Protein AF-A0A249NPF1-F1 (afdb_monomer_lite)

pLDDT: mean 78.49, std 17.05, range [42.94, 97.81]

Sequence (46 aa):
MSQQRRRPRAIAIARADESRAQGELIAFAATLALFAIVALAIFSSL

Radius of gyration: 21.35 Å; chains: 1; bounding box: 42×10×64 Å

Structure (mmCIF, N/CA/C/O backbone):
data_AF-A0A249NPF1-F1
#
_entry.id   AF-A0A249NPF1-F1
#
loop_
_atom_site.group_PDB
_atom_site.id
_atom_site.type_symbol
_atom_site.label_atom_id
_atom_site.label_alt_id
_atom_site.label_comp_id
_atom_site.label_asym_id
_atom_site.label_entity_id
_atom_site.label_seq_id
_atom_site.pdbx_PDB_ins_code
_atom_site.Cartn_x
_atom_site.Cartn_y
_atom_site.Cartn_z
_atom_site.occupancy
_atom_site.B_iso_or_equiv
_atom_site.auth_seq_id
_atom_site.auth_comp_id
_atom_site.auth_asym_id
_atom_site.auth_atom_id
_atom_site.pdbx_PDB_model_nu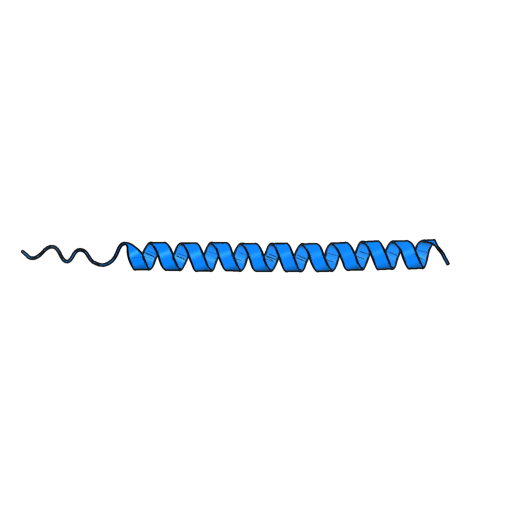m
ATOM 1 N N . MET A 1 1 ? -26.989 -5.840 45.112 1.00 42.94 1 MET A N 1
ATOM 2 C CA . MET A 1 1 ? -26.508 -6.334 43.803 1.00 42.94 1 MET A CA 1
ATOM 3 C C . MET A 1 1 ? -26.245 -5.147 42.886 1.00 42.94 1 MET A C 1
ATOM 5 O O . MET A 1 1 ? -27.137 -4.702 42.178 1.00 42.94 1 MET A O 1
ATOM 9 N N . SER A 1 2 ? -25.047 -4.568 42.951 1.00 50.03 2 SER A N 1
ATOM 10 C CA . SER A 1 2 ? -24.638 -3.473 42.070 1.00 50.03 2 SER A CA 1
ATOM 11 C C . SER A 1 2 ? -24.161 -4.058 40.742 1.00 50.03 2 SER A C 1
ATOM 13 O O . SER A 1 2 ? -23.076 -4.627 40.653 1.00 50.03 2 SER A O 1
ATOM 15 N N . GLN A 1 3 ? -24.981 -3.943 39.695 1.00 55.16 3 GLN A N 1
ATOM 16 C CA . GLN A 1 3 ? -24.522 -4.228 38.340 1.00 55.16 3 GLN A CA 1
ATOM 17 C C . GLN A 1 3 ? -23.449 -3.206 37.958 1.00 55.16 3 GLN A C 1
ATOM 19 O O . GLN A 1 3 ? -23.725 -2.060 37.601 1.00 55.16 3 GLN A O 1
ATOM 24 N N . GLN A 1 4 ? -22.197 -3.636 38.054 1.00 54.78 4 GLN A N 1
ATOM 25 C CA . GLN A 1 4 ? -21.037 -2.922 37.559 1.00 54.78 4 GLN A CA 1
ATOM 26 C C . GLN A 1 4 ? -21.128 -2.858 36.027 1.00 54.78 4 GLN A C 1
ATOM 28 O O . GLN A 1 4 ? -20.652 -3.747 35.327 1.00 54.78 4 GLN A O 1
ATOM 33 N N . ARG A 1 5 ? -21.754 -1.797 35.493 1.00 57.97 5 ARG A N 1
ATOM 34 C CA . ARG A 1 5 ? -21.726 -1.426 34.064 1.00 57.97 5 ARG A CA 1
ATOM 35 C C . ARG A 1 5 ? -20.289 -1.069 33.655 1.00 57.97 5 ARG A C 1
ATOM 37 O O . ARG A 1 5 ? -19.914 0.096 33.529 1.00 57.97 5 ARG A O 1
ATOM 44 N N . ARG A 1 6 ? -19.433 -2.080 33.499 1.00 58.34 6 ARG A N 1
ATOM 45 C CA . ARG A 1 6 ? -18.018 -1.927 33.147 1.00 58.34 6 ARG A CA 1
ATOM 46 C C . ARG A 1 6 ? -17.882 -1.747 31.624 1.00 58.34 6 ARG A C 1
ATOM 48 O O . ARG A 1 6 ? -17.705 -2.692 30.878 1.00 58.34 6 ARG A O 1
ATOM 55 N N . ARG A 1 7 ? -17.923 -0.473 31.216 1.00 60.25 7 ARG A N 1
ATOM 56 C CA . ARG A 1 7 ? -17.178 0.143 30.093 1.00 60.25 7 ARG A CA 1
ATOM 57 C C . ARG A 1 7 ? -17.506 -0.274 28.639 1.00 60.25 7 ARG A C 1
ATOM 59 O O . ARG A 1 7 ? -16.711 -0.968 28.012 1.00 60.25 7 ARG A O 1
ATOM 66 N N . PRO A 1 8 ? -18.508 0.368 28.007 1.00 61.56 8 PRO A N 1
ATOM 67 C 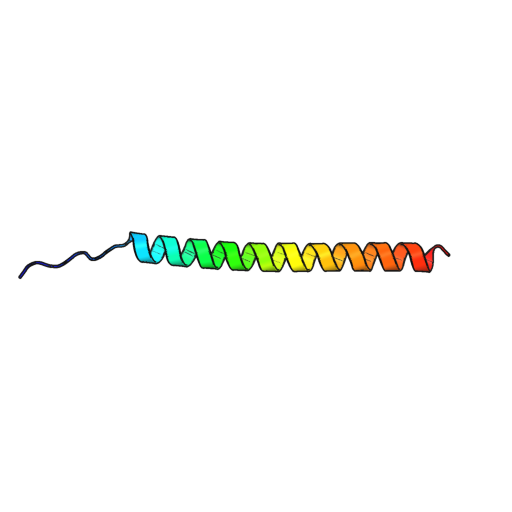CA . PRO A 1 8 ? -18.623 0.415 26.540 1.00 61.56 8 PRO A CA 1
ATOM 68 C C . PRO A 1 8 ? -17.422 1.093 25.839 1.00 61.56 8 PRO A C 1
ATOM 70 O O . PRO A 1 8 ? -17.147 0.814 24.677 1.00 61.56 8 PRO A O 1
ATOM 73 N N . ARG A 1 9 ? -16.653 1.944 26.540 1.00 57.56 9 ARG A N 1
ATOM 74 C CA . ARG A 1 9 ? -15.477 2.633 25.968 1.00 57.56 9 ARG A CA 1
ATOM 75 C C . ARG A 1 9 ? -14.292 1.710 25.669 1.00 57.56 9 ARG A C 1
ATOM 77 O O . ARG A 1 9 ? -13.560 1.985 24.732 1.00 57.56 9 ARG A O 1
ATOM 84 N N . ALA A 1 10 ? -14.100 0.631 26.432 1.00 61.78 10 ALA A N 1
ATOM 85 C CA . ALA A 1 10 ? -12.970 -0.278 26.208 1.00 61.78 10 ALA A CA 1
ATOM 86 C C . ALA A 1 10 ? -13.097 -1.019 24.865 1.00 61.78 10 ALA A C 1
ATOM 88 O O . ALA A 1 10 ? -12.118 -1.170 24.146 1.00 61.78 10 ALA A O 1
ATOM 89 N N . ILE A 1 11 ? -14.326 -1.392 24.495 1.00 61.81 11 ILE A N 1
ATOM 90 C CA . ILE A 1 11 ? -14.632 -2.026 23.207 1.00 61.81 11 ILE A CA 1
ATOM 91 C C . ILE A 1 11 ? -14.470 -1.020 22.059 1.00 61.81 11 ILE A C 1
ATOM 93 O O . ILE A 1 11 ? -13.957 -1.375 21.004 1.00 61.81 11 ILE A O 1
ATOM 97 N N . ALA A 1 12 ? -14.872 0.239 22.259 1.00 63.12 12 ALA A N 1
ATOM 98 C CA . ALA A 1 12 ? -14.706 1.286 21.250 1.00 63.12 12 ALA A CA 1
ATOM 99 C C . ALA A 1 12 ? -13.225 1.597 20.952 1.00 63.12 12 ALA A C 1
ATOM 101 O O . ALA A 1 12 ? -12.874 1.785 19.793 1.00 63.12 12 ALA A O 1
ATOM 102 N N . ILE A 1 13 ? -12.361 1.602 21.974 1.00 62.66 13 ILE A N 1
ATOM 103 C CA . ILE A 1 13 ? -10.910 1.805 21.813 1.00 62.66 13 ILE A CA 1
ATOM 104 C C . ILE A 1 13 ? -10.278 0.615 21.081 1.00 62.66 13 ILE A C 1
ATOM 106 O O . ILE A 1 13 ? -9.568 0.824 20.106 1.00 62.66 13 ILE A O 1
ATOM 110 N N . ALA A 1 14 ? -10.617 -0.621 21.468 1.00 66.06 14 ALA A N 1
ATOM 111 C CA . ALA A 1 14 ? -10.106 -1.819 20.799 1.00 66.06 14 ALA A CA 1
ATOM 112 C C . ALA A 1 14 ? -10.443 -1.848 19.294 1.00 66.06 14 ALA A C 1
ATOM 114 O O . ALA A 1 14 ? -9.587 -2.162 18.475 1.00 66.06 14 ALA A O 1
ATOM 115 N N . ARG A 1 15 ? -11.664 -1.445 18.909 1.00 61.94 15 ARG A N 1
ATOM 116 C CA . ARG A 1 15 ? -12.040 -1.342 17.487 1.00 61.94 15 ARG A CA 1
ATOM 117 C C . ARG A 1 15 ? -11.326 -0.209 16.748 1.00 61.94 15 ARG A C 1
ATOM 119 O O . ARG A 1 15 ? -11.080 -0.337 15.554 1.00 61.94 15 ARG A O 1
ATOM 126 N N . ALA A 1 16 ? -11.028 0.899 17.425 1.00 67.75 16 ALA A N 1
ATOM 127 C CA . ALA A 1 16 ? -10.285 2.005 16.828 1.00 67.75 16 ALA A CA 1
ATOM 128 C C . ALA A 1 16 ? -8.822 1.618 16.563 1.00 67.75 16 ALA A C 1
ATOM 130 O O . ALA A 1 16 ? -8.305 1.929 15.493 1.00 67.75 16 ALA A O 1
ATOM 131 N N . ASP A 1 17 ? -8.190 0.892 17.488 1.00 65.88 17 ASP A N 1
ATOM 132 C CA . ASP A 1 17 ? -6.835 0.363 17.304 1.00 65.88 17 ASP A CA 1
ATOM 133 C C . ASP A 1 17 ? -6.777 -0.673 16.176 1.00 65.88 17 ASP A C 1
ATOM 135 O O . ASP A 1 17 ? -5.881 -0.618 15.338 1.00 6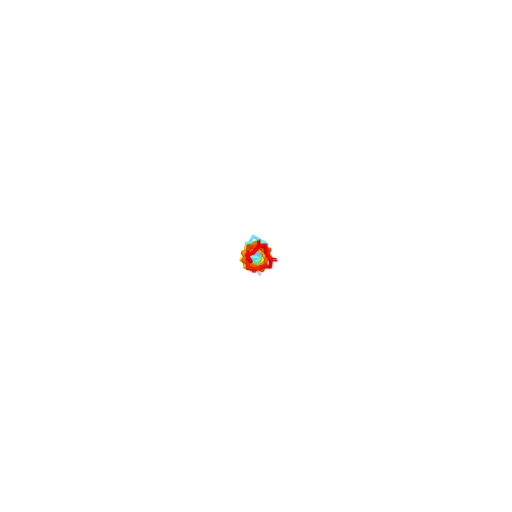5.88 17 ASP A O 1
ATOM 139 N N . GLU A 1 18 ? -7.764 -1.565 16.080 1.00 67.81 18 GLU A N 1
ATOM 140 C CA . GLU A 1 18 ? -7.827 -2.555 14.999 1.00 67.81 18 GLU A CA 1
ATOM 141 C C . GLU A 1 18 ? -8.086 -1.904 13.630 1.00 67.81 18 GLU A C 1
ATOM 143 O O . GLU A 1 18 ? -7.428 -2.232 12.641 1.00 67.81 18 GLU A O 1
ATOM 148 N N . SER A 1 19 ? -8.965 -0.898 13.577 1.00 67.50 19 SER A N 1
ATOM 149 C CA . SER A 1 19 ? -9.184 -0.092 12.371 1.00 67.50 19 SER A CA 1
ATOM 150 C C . SER A 1 19 ? -7.939 0.701 11.965 1.00 67.50 19 SER A C 1
ATOM 152 O O . SER A 1 19 ? -7.693 0.881 10.772 1.00 67.50 19 SER A O 1
ATOM 154 N N . ARG A 1 20 ? -7.153 1.184 12.934 1.00 70.81 20 ARG A N 1
ATOM 155 C CA . ARG A 1 20 ? -5.900 1.901 12.683 1.00 70.81 20 ARG A CA 1
ATOM 156 C C . ARG A 1 20 ? -4.816 0.957 12.168 1.00 70.81 20 ARG A C 1
ATOM 158 O O . ARG A 1 20 ? -4.190 1.272 11.162 1.00 70.81 20 ARG A O 1
ATOM 165 N N . ALA A 1 21 ? -4.661 -0.211 12.788 1.00 74.81 21 ALA A N 1
ATOM 166 C CA . ALA A 1 21 ? -3.731 -1.245 12.343 1.00 74.81 21 ALA A CA 1
ATOM 167 C C . ALA A 1 21 ? -4.048 -1.712 10.912 1.00 74.81 21 ALA A C 1
ATOM 169 O O . ALA A 1 21 ? -3.150 -1.869 10.087 1.00 74.81 21 ALA A O 1
ATOM 170 N N . GLN A 1 22 ? -5.333 -1.862 10.575 1.00 78.94 22 GLN A N 1
ATOM 171 C CA . GLN A 1 22 ? -5.751 -2.187 9.213 1.00 78.94 22 GLN A CA 1
ATOM 172 C C . GLN A 1 22 ? -5.421 -1.057 8.222 1.00 78.94 22 GLN A C 1
ATOM 174 O O . GLN A 1 22 ? -4.918 -1.327 7.132 1.00 78.94 22 GLN A O 1
ATOM 179 N N . GLY A 1 23 ? -5.645 0.204 8.604 1.00 83.44 23 GLY A N 1
ATOM 180 C CA . GLY A 1 23 ? -5.271 1.363 7.790 1.00 83.44 23 GLY A CA 1
ATOM 181 C C . GLY A 1 23 ? -3.762 1.467 7.543 1.00 83.44 23 GLY A C 1
ATOM 182 O O . GLY A 1 23 ? -3.342 1.748 6.422 1.00 83.44 23 GLY A O 1
ATOM 183 N N . GLU A 1 24 ? -2.945 1.180 8.557 1.00 85.38 24 GLU A N 1
ATOM 184 C CA . GLU A 1 24 ? -1.481 1.172 8.454 1.00 85.38 24 GLU A CA 1
ATOM 185 C C . GLU A 1 24 ? -0.982 0.081 7.494 1.00 85.38 24 GLU A C 1
ATOM 187 O O . GLU A 1 24 ? -0.136 0.357 6.642 1.00 85.38 24 GLU A O 1
ATOM 192 N N . LEU A 1 25 ? -1.560 -1.125 7.547 1.00 91.44 25 LEU A N 1
ATOM 193 C CA . LEU A 1 25 ? -1.233 -2.209 6.612 1.00 91.44 25 LEU A CA 1
ATOM 194 C C . LEU A 1 25 ? -1.617 -1.867 5.165 1.00 91.44 25 LEU A C 1
ATOM 196 O O . LEU A 1 25 ? -0.844 -2.137 4.245 1.00 91.44 25 LEU A O 1
ATOM 200 N N . ILE A 1 26 ? -2.782 -1.245 4.956 1.00 93.38 26 ILE A N 1
ATOM 201 C CA . ILE A 1 26 ? -3.228 -0.807 3.624 1.00 93.38 26 ILE A CA 1
ATOM 202 C C . ILE A 1 26 ? -2.295 0.279 3.077 1.00 93.38 26 ILE A C 1
ATOM 204 O O . ILE A 1 26 ? -1.867 0.195 1.926 1.00 93.38 26 ILE A O 1
ATOM 208 N N . ALA A 1 27 ? -1.943 1.276 3.892 1.00 93.69 27 ALA A N 1
ATOM 209 C CA . ALA A 1 27 ? -1.032 2.347 3.494 1.00 93.69 27 ALA A CA 1
ATOM 210 C C . ALA A 1 27 ? 0.372 1.812 3.164 1.00 93.69 27 ALA A C 1
ATOM 212 O O . ALA A 1 27 ? 0.981 2.216 2.167 1.00 93.69 27 ALA A O 1
ATOM 213 N N . PHE A 1 28 ? 0.866 0.860 3.958 1.00 93.25 28 PHE A N 1
ATOM 214 C CA . PHE A 1 28 ? 2.133 0.185 3.702 1.00 93.25 28 PHE A CA 1
ATOM 215 C C . PHE A 1 28 ? 2.105 -0.583 2.372 1.00 93.25 28 PHE A C 1
ATOM 217 O O . PHE A 1 28 ? 2.983 -0.390 1.529 1.00 93.25 28 PHE A O 1
ATOM 224 N N . ALA A 1 29 ? 1.060 -1.381 2.134 1.00 96.19 29 ALA A N 1
ATOM 225 C CA . ALA A 1 29 ? 0.890 -2.122 0.886 1.00 96.19 29 ALA A CA 1
ATOM 226 C C . ALA A 1 29 ? 0.783 -1.194 -0.338 1.00 96.19 29 ALA A C 1
ATOM 228 O O . ALA A 1 29 ? 1.422 -1.448 -1.359 1.00 96.19 29 ALA A O 1
ATOM 229 N N . ALA A 1 30 ? 0.036 -0.091 -0.229 1.00 96.81 30 ALA A N 1
ATOM 230 C CA . ALA A 1 30 ? -0.091 0.904 -1.293 1.00 96.81 30 ALA A CA 1
ATOM 231 C C . ALA A 1 30 ? 1.257 1.557 -1.639 1.00 96.81 30 ALA A C 1
ATOM 233 O O . ALA A 1 30 ? 1.573 1.746 -2.813 1.00 96.81 30 ALA A O 1
ATOM 234 N N . THR A 1 31 ? 2.076 1.850 -0.626 1.00 97.06 31 THR A N 1
ATOM 235 C CA . THR A 1 31 ? 3.409 2.437 -0.817 1.00 97.06 31 THR A CA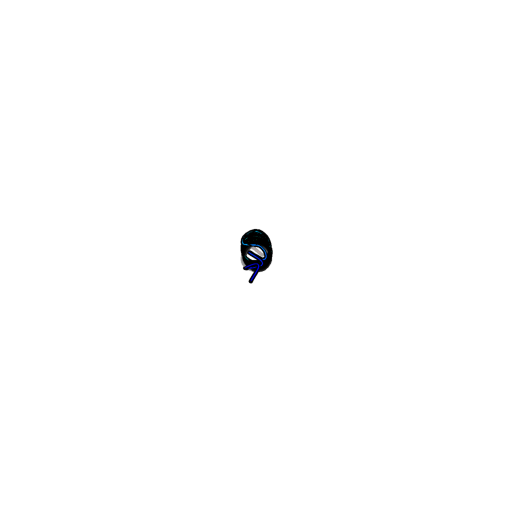 1
ATOM 236 C C . THR A 1 31 ? 4.343 1.471 -1.545 1.00 97.06 31 THR A C 1
ATOM 238 O O . THR A 1 31 ? 5.013 1.864 -2.500 1.00 97.06 31 THR A O 1
ATOM 241 N N . LEU A 1 32 ? 4.349 0.194 -1.148 1.00 97.31 32 LEU A N 1
ATOM 242 C CA . LEU A 1 32 ? 5.130 -0.842 -1.830 1.00 97.31 32 LEU A CA 1
ATOM 243 C C . LEU A 1 32 ? 4.681 -1.041 -3.281 1.00 97.31 32 LEU A C 1
ATOM 245 O O . LEU A 1 32 ? 5.522 -1.145 -4.172 1.00 97.31 32 LEU A O 1
ATOM 249 N N . ALA A 1 33 ? 3.370 -1.055 -3.528 1.00 97.81 33 ALA A N 1
ATOM 250 C CA . ALA A 1 33 ? 2.825 -1.181 -4.874 1.00 97.81 33 ALA A CA 1
ATOM 251 C C . ALA A 1 33 ? 3.238 0.002 -5.762 1.00 97.81 33 ALA A C 1
ATOM 253 O O . ALA A 1 33 ? 3.713 -0.207 -6.877 1.00 97.81 33 ALA A O 1
ATOM 254 N N . LEU A 1 34 ? 3.122 1.235 -5.256 1.00 97.69 34 LEU A N 1
ATOM 255 C CA . LEU A 1 34 ? 3.544 2.431 -5.984 1.00 97.69 34 LEU A CA 1
ATOM 256 C C . LEU A 1 34 ? 5.040 2.380 -6.314 1.00 97.69 34 LEU A C 1
ATOM 258 O O . LEU A 1 34 ? 5.425 2.634 -7.453 1.00 97.69 34 LEU A O 1
ATOM 262 N N . PHE A 1 35 ? 5.872 2.002 -5.343 1.00 97.50 35 PHE A N 1
ATOM 263 C CA . PHE A 1 35 ? 7.309 1.856 -5.550 1.00 97.50 35 PHE A CA 1
ATOM 264 C C . PHE A 1 35 ? 7.631 0.823 -6.637 1.00 97.50 35 PHE A C 1
ATOM 266 O O . PHE A 1 35 ? 8.420 1.107 -7.536 1.00 97.50 35 PHE A O 1
ATOM 273 N N . ALA A 1 36 ? 6.988 -0.347 -6.602 1.00 97.25 36 ALA A N 1
ATOM 274 C CA . ALA A 1 36 ? 7.189 -1.395 -7.598 1.00 97.25 36 ALA A CA 1
ATOM 275 C C . ALA A 1 36 ? 6.774 -0.949 -9.010 1.00 97.25 36 ALA A C 1
ATOM 277 O O . ALA A 1 36 ? 7.505 -1.199 -9.967 1.00 97.25 36 ALA A O 1
ATOM 278 N N . ILE A 1 37 ? 5.639 -0.251 -9.142 1.00 97.75 37 ILE A N 1
ATOM 279 C CA . ILE A 1 37 ? 5.164 0.290 -10.425 1.00 97.75 37 ILE A CA 1
ATOM 280 C C . ILE A 1 37 ? 6.166 1.303 -10.983 1.00 97.75 37 ILE A C 1
ATOM 282 O O . ILE A 1 37 ? 6.527 1.227 -12.155 1.00 97.75 37 ILE A O 1
ATOM 286 N N . VAL A 1 38 ? 6.638 2.231 -10.147 1.00 97.44 38 VAL A N 1
ATOM 287 C CA . VAL A 1 38 ? 7.616 3.246 -10.556 1.00 97.44 38 VAL A CA 1
ATOM 288 C C . VAL A 1 38 ? 8.935 2.595 -10.964 1.00 97.44 38 VAL A C 1
ATOM 290 O O . VAL A 1 38 ? 9.466 2.918 -12.023 1.00 97.44 38 VAL A O 1
ATOM 293 N N . ALA A 1 39 ? 9.443 1.647 -10.175 1.00 96.81 39 ALA A N 1
ATOM 294 C CA . ALA A 1 39 ? 10.663 0.919 -10.505 1.00 96.81 39 ALA A CA 1
ATOM 295 C C . ALA A 1 39 ? 10.531 0.181 -11.846 1.00 96.81 39 ALA A C 1
ATOM 297 O O . ALA A 1 39 ? 11.409 0.302 -12.697 1.00 96.81 39 ALA A O 1
ATOM 298 N N . LEU A 1 40 ? 9.415 -0.521 -12.069 1.00 97.06 40 LEU A N 1
ATOM 299 C CA . LEU A 1 40 ? 9.148 -1.223 -13.324 1.00 97.06 40 LEU A CA 1
ATOM 300 C C . LEU A 1 40 ? 9.069 -0.259 -14.514 1.00 97.06 40 LEU A C 1
ATOM 302 O O . LEU A 1 40 ? 9.628 -0.550 -15.569 1.00 97.06 40 LEU A O 1
ATOM 306 N N . ALA A 1 41 ? 8.404 0.886 -14.347 1.00 96.50 41 ALA A N 1
ATOM 307 C CA . ALA A 1 41 ? 8.296 1.906 -15.385 1.00 96.50 41 ALA A CA 1
ATOM 308 C C . ALA A 1 41 ? 9.671 2.474 -15.766 1.00 96.50 41 ALA A C 1
ATOM 310 O O . ALA A 1 41 ? 9.976 2.575 -16.950 1.00 96.50 41 ALA A O 1
ATOM 311 N N . ILE A 1 42 ? 10.516 2.774 -14.773 1.00 96.12 42 ILE A N 1
ATOM 312 C CA . ILE A 1 42 ? 11.886 3.255 -14.996 1.00 96.12 42 ILE A CA 1
ATOM 313 C C . ILE A 1 42 ? 12.705 2.195 -15.739 1.00 96.12 42 ILE A C 1
ATOM 315 O O . ILE A 1 42 ? 13.280 2.500 -16.780 1.00 96.12 42 ILE A O 1
ATOM 319 N N . PHE A 1 43 ? 12.713 0.949 -15.255 1.00 93.94 43 PHE A N 1
ATOM 320 C CA . PHE A 1 43 ? 13.451 -0.147 -15.893 1.00 93.94 43 PHE A CA 1
ATOM 321 C C . PHE A 1 43 ? 12.972 -0.456 -17.313 1.00 93.94 43 PHE A C 1
ATO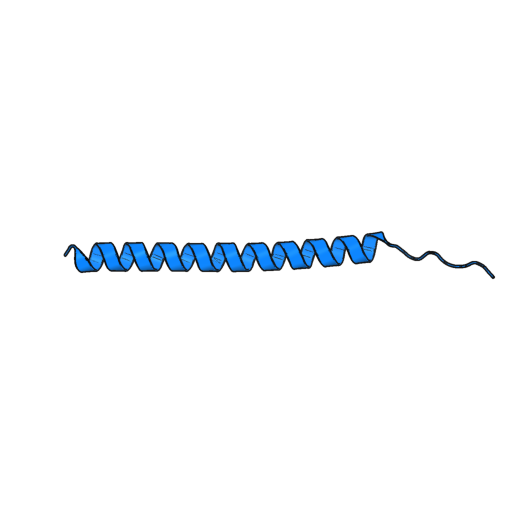M 323 O O . PHE A 1 43 ? 13.787 -0.822 -18.146 1.00 93.94 43 PHE A O 1
ATOM 330 N N . SER A 1 44 ? 11.676 -0.310 -17.594 1.00 91.50 44 SER A N 1
ATOM 331 C CA . SER A 1 44 ? 11.120 -0.549 -18.935 1.00 91.50 44 SER A CA 1
ATOM 332 C C . SER A 1 44 ? 11.358 0.619 -19.900 1.00 91.50 44 SER A C 1
ATOM 334 O O . SER A 1 44 ? 11.155 0.464 -21.100 1.00 91.50 44 SER A O 1
ATOM 336 N N . SER A 1 45 ? 11.715 1.798 -19.379 1.00 84.25 45 SER A N 1
ATOM 337 C CA . SER A 1 45 ? 12.016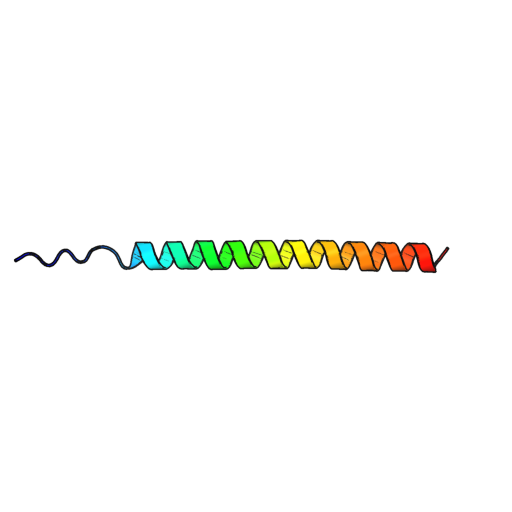 3.000 -20.172 1.00 84.25 45 SER A CA 1
ATOM 338 C C . SER A 1 45 ? 13.496 3.152 -20.546 1.00 84.25 45 SER A C 1
ATOM 340 O O . SER A 1 45 ? 13.830 4.045 -21.324 1.00 84.25 45 SER A O 1
ATOM 342 N N . LEU A 1 46 ? 14.356 2.309 -19.968 1.00 71.56 46 LEU A N 1
ATOM 343 C CA . LEU A 1 46 ? 15.792 2.187 -20.238 1.00 71.56 46 LEU A CA 1
ATOM 344 C C . LEU A 1 46 ? 16.043 1.162 -21.349 1.00 71.56 46 LEU A C 1
ATOM 346 O O . LEU A 1 46 ? 16.946 1.429 -22.172 1.00 71.56 46 LEU A O 1
#

Foldseek 3Di:
DDPPPPDPPVVVVVVVVVVVVVVVVVVVVVVVVVVVVVVVVVVVVD

Secondary structure (DSSP, 8-state):
-------HHHHHHHHHHHHHHHHHHHHHHHHHHHHHHHHHHHHHH-